Protein AF-A0A951AAT5-F1 (afdb_mono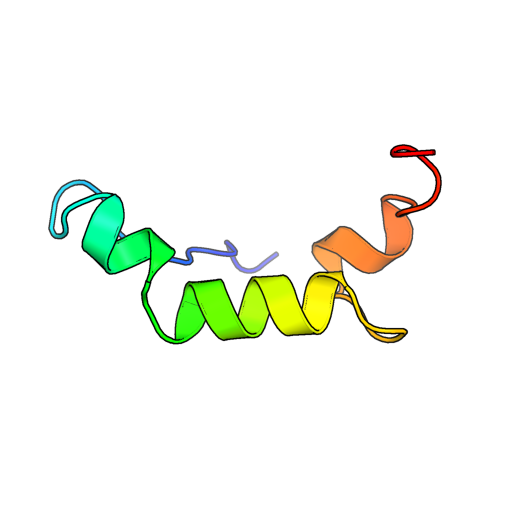mer_lite)

Foldseek 3Di:
DPDLDQDDVVVDPPVCSCPDPSNVVQVVQLPDPHHDPVCNPVDPVPVD

Sequence (48 aa):
YDSFTLGDATQQSLREIWNGPRYRAFRKALLSDKPPSACANCGLRWSL

pLDDT: mean 83.15, std 15.45, range [44.91, 98.06]

Secondary structure (DSSP, 8-state):
--------TTTS-HHHHHTSHHHHHHHHHHTSSS--HHHHTS-TTTT-

Structure (mmCIF, N/CA/C/O backbone):
data_AF-A0A951AAT5-F1
#
_entry.id   AF-A0A951AAT5-F1
#
loop_
_atom_site.group_PDB
_atom_site.id
_atom_site.type_symbol
_atom_site.label_atom_id
_atom_site.label_alt_id
_atom_site.label_comp_id
_atom_site.label_asym_id
_atom_site.label_entity_id
_atom_site.label_seq_id
_atom_site.pdbx_PDB_ins_code
_atom_site.Cartn_x
_atom_site.Cartn_y
_atom_site.Cartn_z
_atom_site.occupancy
_atom_site.B_iso_or_equiv
_atom_site.auth_seq_id
_atom_site.auth_comp_id
_atom_site.auth_asym_id
_atom_site.auth_atom_id
_atom_site.pdbx_PDB_model_num
ATOM 1 N N . TYR A 1 1 ? -4.828 13.875 -7.996 1.00 53.25 1 TYR A N 1
ATOM 2 C CA . TYR A 1 1 ? -4.288 12.565 -7.595 1.00 53.25 1 TYR A CA 1
ATOM 3 C C . TYR A 1 1 ? -5.352 11.877 -6.777 1.00 53.25 1 TYR A C 1
ATOM 5 O O . TYR A 1 1 ? -5.730 12.427 -5.751 1.00 53.25 1 TYR A O 1
ATOM 13 N N . ASP A 1 2 ? -5.872 10.744 -7.246 1.00 57.47 2 ASP A N 1
ATOM 14 C CA . ASP A 1 2 ? -6.731 9.915 -6.400 1.00 57.47 2 ASP A CA 1
ATOM 15 C C . ASP A 1 2 ? -5.917 9.438 -5.198 1.00 57.47 2 ASP A C 1
ATOM 17 O O . ASP A 1 2 ? -4.791 8.950 -5.347 1.00 57.47 2 ASP A O 1
ATOM 21 N N . SER A 1 3 ? -6.461 9.627 -4.001 1.00 63.75 3 SER A N 1
ATOM 22 C CA . SER A 1 3 ? -5.837 9.111 -2.787 1.00 63.75 3 SER A CA 1
ATOM 23 C C . SER A 1 3 ? -5.818 7.579 -2.846 1.00 63.75 3 SER A C 1
ATOM 25 O O . SER A 1 3 ? -6.825 6.919 -3.107 1.00 63.75 3 SER A O 1
ATOM 27 N N . PHE A 1 4 ? -4.639 6.979 -2.674 1.00 78.19 4 PHE A N 1
ATOM 28 C CA . PHE A 1 4 ? -4.464 5.536 -2.842 1.00 78.19 4 PHE A CA 1
ATOM 29 C C . PHE A 1 4 ? -4.860 4.794 -1.552 1.00 78.19 4 PHE A C 1
ATOM 31 O O . PHE A 1 4 ? -4.006 4.408 -0.762 1.00 78.19 4 PHE A O 1
ATOM 38 N N . THR A 1 5 ? -6.165 4.622 -1.301 1.00 89.94 5 THR A N 1
ATOM 39 C CA . THR A 1 5 ? -6.639 4.302 0.064 1.00 89.94 5 THR A CA 1
ATOM 40 C C . THR A 1 5 ? -6.337 2.915 0.641 1.00 89.94 5 THR A C 1
ATOM 42 O O . THR A 1 5 ? -6.139 2.868 1.818 1.00 89.94 5 THR A O 1
ATOM 45 N N . LEU A 1 6 ? -6.263 1.773 -0.033 1.00 92.44 6 LEU A N 1
ATOM 46 C CA . LEU A 1 6 ? -5.971 0.427 0.553 1.00 92.44 6 LEU A CA 1
ATOM 47 C C . LEU A 1 6 ? -6.830 -0.136 1.731 1.00 92.44 6 LEU A C 1
ATOM 49 O O . LEU A 1 6 ? -6.964 -1.359 1.780 1.00 92.44 6 LEU A O 1
ATOM 53 N N . GLY A 1 7 ? -7.427 0.667 2.617 1.00 92.88 7 GLY A N 1
ATOM 54 C CA . GLY A 1 7 ? -8.291 0.255 3.732 1.00 92.88 7 GLY A CA 1
ATOM 55 C C . GLY A 1 7 ? -8.532 1.378 4.752 1.00 92.88 7 GLY A C 1
ATOM 56 O O . GLY A 1 7 ? -7.930 2.444 4.647 1.00 92.88 7 GLY A O 1
ATOM 57 N N . ASP A 1 8 ? -9.402 1.128 5.733 1.00 94.88 8 ASP A N 1
ATOM 58 C CA . ASP A 1 8 ? -9.752 2.074 6.805 1.00 94.88 8 ASP A CA 1
ATOM 59 C C . ASP A 1 8 ? -9.592 1.409 8.181 1.00 94.88 8 ASP A C 1
ATOM 61 O O . ASP A 1 8 ? -10.331 0.490 8.535 1.00 94.88 8 ASP A O 1
ATOM 65 N N . ALA A 1 9 ? -8.619 1.883 8.964 1.00 95.25 9 ALA A N 1
ATOM 66 C CA . ALA A 1 9 ? -8.300 1.336 10.283 1.00 95.25 9 ALA A CA 1
ATOM 67 C C . ALA A 1 9 ? -9.350 1.652 11.367 1.00 95.25 9 ALA A C 1
ATOM 69 O O . ALA A 1 9 ? -9.288 1.079 12.452 1.00 95.25 9 ALA A O 1
ATOM 70 N N . THR A 1 10 ? -10.307 2.545 11.093 1.00 96.62 10 THR A N 1
ATOM 71 C CA . THR A 1 10 ? -11.461 2.797 11.973 1.00 96.62 10 THR A CA 1
ATOM 72 C C . THR A 1 10 ? -12.573 1.764 11.777 1.00 96.62 10 THR A C 1
ATOM 74 O O . THR A 1 10 ? -13.388 1.562 12.674 1.00 96.62 10 THR A O 1
ATOM 77 N N . GLN A 1 11 ? -12.588 1.086 10.623 1.00 97.12 11 GLN A N 1
ATOM 78 C CA . GLN A 1 11 ? -13.615 0.112 10.241 1.00 97.12 11 GLN A CA 1
ATOM 79 C C . GLN A 1 11 ? -13.102 -1.331 10.213 1.00 97.12 11 GLN A C 1
ATOM 81 O O . GLN A 1 11 ? -13.892 -2.267 10.304 1.00 97.12 11 GLN A O 1
ATOM 86 N N . GLN A 1 12 ? -11.793 -1.526 10.043 1.00 97.12 12 GLN A N 1
ATOM 87 C CA . GLN A 1 12 ? -11.170 -2.829 9.827 1.00 97.12 12 GLN A CA 1
ATOM 88 C C . GLN A 1 12 ? -9.886 -2.948 10.647 1.00 97.12 12 GLN A C 1
ATOM 90 O O . GLN A 1 12 ? -9.149 -1.977 10.826 1.00 97.12 12 GLN A O 1
ATOM 95 N N . SER A 1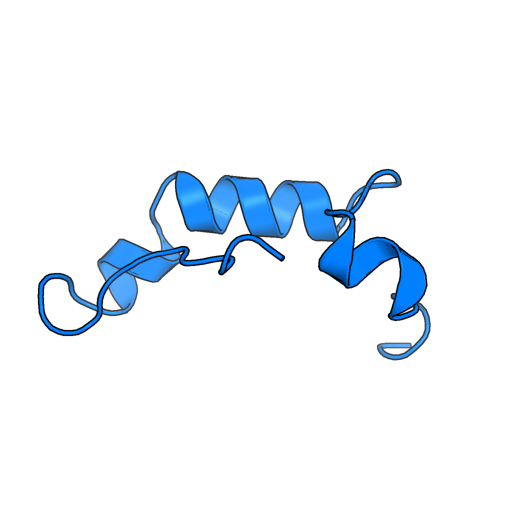 13 ? -9.552 -4.159 11.094 1.00 97.62 13 SER A N 1
ATOM 96 C CA . SER A 1 13 ? -8.250 -4.396 11.715 1.00 97.62 13 SER A CA 1
ATOM 97 C C . SER A 1 13 ? -7.118 -4.237 10.695 1.00 97.62 13 SER A C 1
ATOM 99 O O . SER A 1 13 ? -7.258 -4.545 9.507 1.00 97.62 13 SER A O 1
ATOM 101 N N . LEU A 1 14 ? -5.928 -3.853 11.168 1.00 96.75 14 LEU A N 1
ATOM 102 C CA . LEU A 1 14 ? -4.734 -3.786 10.316 1.00 96.75 14 LEU A CA 1
ATOM 103 C C . LEU A 1 14 ? -4.432 -5.127 9.633 1.00 96.75 14 LEU A C 1
ATOM 105 O O . LEU A 1 14 ? -3.951 -5.152 8.502 1.00 96.75 14 LEU A O 1
ATOM 109 N N . ARG A 1 15 ? -4.749 -6.251 10.292 1.00 97.56 15 ARG A N 1
ATOM 110 C CA . ARG A 1 15 ? -4.592 -7.593 9.720 1.00 97.56 15 ARG A CA 1
ATOM 111 C C . ARG A 1 15 ? -5.519 -7.804 8.526 1.00 97.56 15 ARG A C 1
ATOM 113 O O . ARG A 1 15 ? -5.067 -8.358 7.525 1.00 97.56 15 ARG A O 1
ATOM 120 N N . GLU A 1 16 ? -6.777 -7.389 8.621 1.00 98.06 16 GLU A N 1
ATOM 121 C CA . GLU A 1 16 ? -7.746 -7.494 7.523 1.00 98.06 16 GLU A CA 1
ATOM 122 C C . GLU A 1 16 ? -7.363 -6.588 6.359 1.00 98.06 16 GLU A C 1
ATOM 124 O O . GLU A 1 16 ? -7.355 -7.041 5.218 1.00 98.06 16 GLU A O 1
ATOM 129 N N . ILE A 1 17 ? -6.949 -5.352 6.642 1.00 97.38 17 ILE A N 1
ATOM 130 C CA . ILE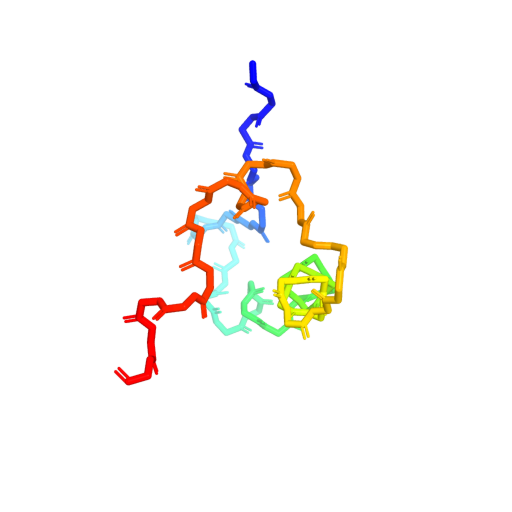 A 1 17 ? -6.473 -4.408 5.624 1.00 97.38 17 ILE A CA 1
ATOM 131 C C . ILE A 1 17 ? -5.246 -4.983 4.907 1.00 97.38 17 ILE A C 1
ATOM 133 O O . ILE A 1 17 ? -5.218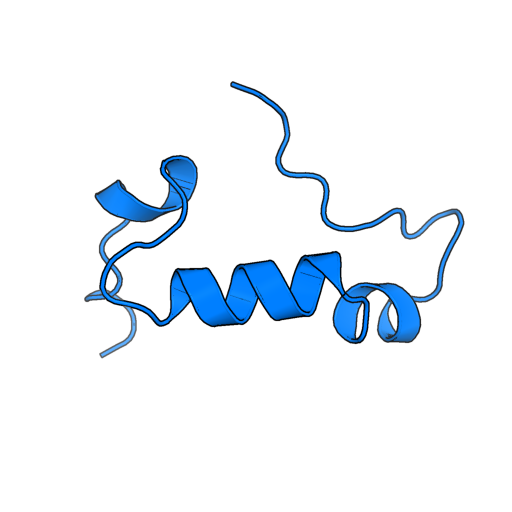 -5.090 3.680 1.00 97.38 17 ILE A O 1
ATOM 137 N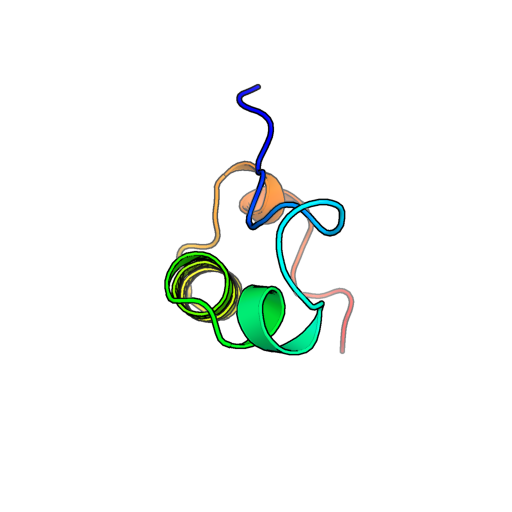 N . TRP A 1 18 ? -4.243 -5.432 5.665 1.00 96.50 18 TRP A N 1
ATOM 138 C CA . TRP A 1 18 ? -2.997 -5.977 5.125 1.00 96.50 18 TRP A CA 1
ATOM 139 C C . TRP A 1 18 ? -3.208 -7.244 4.290 1.00 96.50 18 TRP A C 1
ATOM 141 O O . TRP A 1 18 ? -2.565 -7.429 3.249 1.00 96.50 18 TRP A O 1
ATOM 151 N N . ASN A 1 19 ? -4.113 -8.119 4.728 1.00 97.12 19 ASN A N 1
ATOM 152 C CA . ASN A 1 19 ? -4.486 -9.341 4.018 1.00 97.12 19 ASN A CA 1
ATOM 153 C C . ASN A 1 19 ? -5.706 -9.135 3.110 1.00 97.12 19 ASN A C 1
ATOM 155 O O . ASN A 1 19 ? -6.292 -10.106 2.639 1.00 97.12 19 ASN A O 1
ATOM 159 N N . GLY A 1 20 ? -6.096 -7.895 2.834 1.00 96.19 20 GLY A N 1
ATOM 160 C CA . GLY A 1 20 ? -7.193 -7.579 1.937 1.00 96.19 20 GLY A CA 1
ATOM 161 C C . GLY A 1 20 ? -6.781 -7.722 0.468 1.00 96.19 20 GLY A C 1
ATOM 162 O O . GLY A 1 20 ? -5.595 -7.626 0.126 1.00 96.19 20 GLY A O 1
ATOM 163 N N . PRO A 1 21 ? -7.744 -7.925 -0.447 1.00 95.75 21 PRO A N 1
ATOM 164 C CA . PRO A 1 21 ? -7.460 -8.032 -1.876 1.00 95.75 21 PRO A CA 1
ATOM 165 C C . PRO A 1 21 ? -6.811 -6.759 -2.443 1.00 95.75 21 PRO A C 1
ATOM 167 O O . PRO A 1 21 ? -5.872 -6.873 -3.229 1.00 95.75 21 PRO A O 1
ATOM 170 N N . ARG A 1 22 ? -7.229 -5.563 -1.992 1.00 93.19 22 ARG A N 1
ATOM 171 C CA . ARG A 1 22 ? -6.631 -4.278 -2.409 1.00 93.19 22 ARG A CA 1
ATOM 172 C C . ARG A 1 22 ? -5.144 -4.206 -2.084 1.00 93.19 22 ARG A C 1
ATOM 174 O O . ARG A 1 22 ? -4.339 -3.927 -2.968 1.00 93.19 22 ARG A O 1
ATOM 181 N N . TYR A 1 23 ? -4.774 -4.492 -0.837 1.00 93.94 23 TYR A N 1
ATOM 182 C CA . TYR A 1 23 ? -3.381 -4.405 -0.404 1.00 93.94 23 TYR A CA 1
ATOM 183 C C . TYR A 1 23 ? -2.516 -5.484 -1.075 1.00 93.94 23 TYR A C 1
ATOM 185 O O . TYR A 1 23 ? -1.406 -5.203 -1.527 1.00 93.94 23 TYR A O 1
ATOM 193 N N . ARG A 1 24 ? -3.035 -6.711 -1.235 1.00 94.25 24 ARG A N 1
ATOM 194 C CA . ARG A 1 24 ? -2.343 -7.762 -2.003 1.00 94.25 24 ARG A CA 1
ATOM 195 C C . ARG A 1 24 ? -2.082 -7.356 -3.453 1.00 94.25 24 ARG A C 1
ATOM 197 O O . ARG A 1 24 ? -0.959 -7.521 -3.922 1.00 94.25 24 ARG A O 1
ATOM 204 N N . ALA A 1 25 ? -3.091 -6.829 -4.146 1.00 92.19 25 ALA A N 1
ATOM 205 C CA . ALA A 1 25 ? -2.951 -6.378 -5.529 1.00 92.19 25 ALA A CA 1
ATOM 206 C C . ALA A 1 25 ? -1.932 -5.238 -5.643 1.00 92.19 25 ALA A C 1
ATOM 208 O O . ALA A 1 25 ? -1.074 -5.273 -6.522 1.00 92.19 25 ALA A O 1
ATOM 209 N N . PHE A 1 26 ? -1.971 -4.289 -4.704 1.00 90.75 26 PHE A N 1
ATOM 210 C CA . PHE A 1 26 ? -0.992 -3.211 -4.620 1.00 90.75 26 PHE A CA 1
ATOM 211 C C . PHE A 1 26 ? 0.437 -3.743 -4.476 1.00 90.75 26 PHE A C 1
ATOM 213 O O . PHE A 1 26 ? 1.282 -3.405 -5.298 1.00 90.75 26 PHE A O 1
ATOM 220 N N . ARG A 1 27 ? 0.708 -4.626 -3.504 1.00 90.75 27 ARG A N 1
ATOM 221 C CA . ARG A 1 27 ? 2.055 -5.200 -3.315 1.00 90.75 27 ARG A CA 1
ATOM 222 C C . ARG A 1 27 ? 2.525 -5.990 -4.534 1.00 90.75 27 ARG A C 1
ATOM 224 O O . ARG A 1 27 ? 3.688 -5.889 -4.906 1.00 90.75 27 ARG A O 1
ATOM 231 N N . LYS A 1 28 ? 1.627 -6.744 -5.177 1.00 90.62 28 LYS A N 1
ATOM 232 C CA . LYS A 1 28 ? 1.951 -7.476 -6.408 1.00 90.62 28 LYS A CA 1
ATOM 233 C C . LYS A 1 28 ? 2.344 -6.526 -7.541 1.00 90.62 28 LYS A C 1
ATOM 235 O O . LYS A 1 28 ? 3.332 -6.781 -8.216 1.00 90.62 28 LYS A O 1
ATOM 240 N N . ALA A 1 29 ? 1.584 -5.451 -7.745 1.00 88.75 29 ALA A N 1
ATOM 241 C CA . ALA A 1 29 ? 1.891 -4.456 -8.768 1.00 88.75 29 ALA A CA 1
ATOM 242 C C . ALA A 1 29 ? 3.188 -3.703 -8.444 1.00 88.75 29 ALA A C 1
ATOM 244 O O . ALA A 1 29 ? 4.016 -3.506 -9.328 1.00 88.75 29 ALA A O 1
ATOM 245 N N . LEU A 1 30 ? 3.386 -3.340 -7.175 1.00 86.88 30 LEU A N 1
ATOM 246 C CA . LEU A 1 30 ? 4.572 -2.633 -6.701 1.00 86.88 30 LEU A CA 1
ATOM 247 C C . LEU A 1 30 ? 5.863 -3.409 -6.985 1.00 86.88 30 LEU A C 1
ATOM 249 O O . LEU A 1 30 ? 6.853 -2.800 -7.353 1.00 86.88 30 LEU A O 1
ATOM 253 N N . LEU A 1 31 ? 5.847 -4.736 -6.852 1.00 85.75 31 LEU A N 1
ATOM 254 C CA . LEU A 1 31 ? 7.005 -5.599 -7.117 1.00 85.75 31 LEU A CA 1
ATOM 255 C C . LEU A 1 31 ? 7.118 -6.057 -8.583 1.00 85.75 31 LEU A C 1
ATOM 257 O O . LEU A 1 31 ? 7.915 -6.939 -8.886 1.00 85.75 31 LEU A O 1
ATOM 261 N N . SER A 1 32 ? 6.300 -5.512 -9.483 1.00 84.94 32 SER A N 1
ATOM 262 C CA . SER A 1 32 ? 6.318 -5.855 -10.908 1.00 84.94 32 SER A CA 1
ATOM 263 C C . SER A 1 32 ? 7.022 -4.787 -11.742 1.00 84.94 32 SER A C 1
ATOM 265 O O . SER A 1 32 ? 7.246 -3.671 -11.278 1.00 84.94 32 SER A O 1
ATOM 267 N N . ASP A 1 33 ? 7.247 -5.080 -13.022 1.00 83.50 33 ASP A N 1
ATOM 268 C CA . ASP A 1 33 ? 7.776 -4.113 -13.997 1.00 83.50 33 ASP A CA 1
ATOM 269 C C . ASP A 1 33 ? 6.806 -2.957 -14.310 1.00 83.50 33 ASP A C 1
ATOM 271 O O . ASP A 1 33 ? 7.140 -2.032 -15.051 1.00 83.50 33 ASP A O 1
ATOM 275 N N . LYS A 1 34 ? 5.577 -3.007 -13.778 1.00 84.06 34 LYS A N 1
ATOM 276 C CA . LYS A 1 34 ? 4.531 -1.994 -13.964 1.00 84.06 34 LYS A CA 1
ATOM 277 C C . LYS A 1 34 ? 3.951 -1.570 -12.609 1.00 84.06 34 LYS A C 1
ATOM 279 O O . LYS A 1 34 ? 2.801 -1.903 -12.303 1.00 84.06 34 LYS A O 1
ATOM 284 N N . PRO A 1 35 ? 4.726 -0.851 -11.778 1.00 85.62 35 PRO A N 1
ATOM 285 C CA . PRO A 1 35 ? 4.228 -0.336 -10.511 1.00 85.62 35 PRO A CA 1
ATOM 286 C C . PRO A 1 35 ? 3.092 0.678 -10.726 1.00 85.62 35 PRO A C 1
ATOM 288 O O . PRO A 1 35 ? 2.994 1.291 -11.794 1.00 85.62 35 PRO A O 1
ATOM 291 N N . PRO A 1 36 ? 2.239 0.904 -9.708 1.00 84.62 36 PRO A N 1
ATOM 292 C CA . PRO A 1 36 ? 1.257 1.983 -9.738 1.00 84.62 36 PRO A CA 1
ATOM 293 C C . PRO A 1 36 ? 1.917 3.321 -10.086 1.00 84.62 36 PRO A C 1
ATOM 295 O O . PRO A 1 36 ? 3.035 3.587 -9.650 1.00 84.62 36 PRO A O 1
ATOM 298 N N . SER A 1 37 ? 1.219 4.184 -10.827 1.00 82.25 37 SER A N 1
ATOM 299 C CA . SER A 1 37 ? 1.763 5.453 -11.344 1.00 82.25 37 SER A CA 1
ATOM 300 C C . SER A 1 37 ? 2.380 6.347 -10.264 1.00 82.25 37 SER A C 1
ATOM 302 O O . SER A 1 37 ? 3.417 6.960 -10.494 1.00 82.25 37 SER A O 1
ATOM 304 N N . ALA A 1 38 ? 1.790 6.362 -9.065 1.00 80.06 38 ALA A N 1
ATOM 305 C CA . ALA A 1 38 ? 2.318 7.085 -7.908 1.00 80.06 38 ALA A CA 1
ATOM 306 C C . ALA A 1 38 ? 3.691 6.564 -7.436 1.00 80.06 38 ALA A C 1
ATOM 308 O O . ALA A 1 38 ? 4.479 7.318 -6.878 1.00 80.06 38 ALA A O 1
ATOM 309 N N . CYS A 1 39 ? 3.984 5.284 -7.666 1.00 79.69 39 CYS A N 1
ATOM 310 C CA . CYS A 1 39 ? 5.218 4.617 -7.255 1.00 79.69 39 CYS A CA 1
ATOM 311 C C . CYS A 1 39 ? 6.227 4.470 -8.406 1.00 79.69 39 CYS A C 1
ATOM 313 O O . CYS A 1 39 ? 7.411 4.271 -8.146 1.00 79.69 39 CYS A O 1
ATOM 315 N N . ALA A 1 40 ? 5.786 4.583 -9.663 1.00 78.44 40 ALA A N 1
ATOM 316 C CA . ALA A 1 40 ? 6.611 4.347 -10.850 1.00 78.44 40 ALA A CA 1
ATOM 317 C C . ALA A 1 40 ? 7.859 5.238 -10.926 1.00 78.44 40 ALA A C 1
ATOM 319 O O . ALA A 1 40 ? 8.902 4.797 -11.400 1.00 78.44 40 ALA A O 1
ATOM 320 N N . ASN A 1 41 ? 7.774 6.455 -10.385 1.00 73.75 41 ASN A N 1
ATOM 321 C CA . ASN A 1 41 ? 8.879 7.413 -10.368 1.00 73.75 41 ASN A CA 1
ATOM 322 C C . ASN A 1 41 ? 9.666 7.417 -9.047 1.00 73.75 41 ASN A C 1
ATOM 324 O O . ASN A 1 41 ? 10.691 8.084 -8.956 1.00 73.75 41 ASN A O 1
ATOM 328 N N . CYS A 1 42 ? 9.218 6.675 -8.025 1.00 69.25 42 CYS A N 1
ATOM 329 C CA . CYS A 1 42 ? 9.868 6.642 -6.709 1.00 69.25 42 CYS A CA 1
ATOM 330 C C . CYS A 1 42 ? 11.115 5.749 -6.661 1.00 69.25 42 CYS A C 1
ATOM 332 O O . CYS A 1 42 ? 11.757 5.683 -5.621 1.00 69.25 42 CYS A O 1
ATOM 334 N N . GLY A 1 43 ? 11.476 5.082 -7.762 1.00 60.22 43 GLY A N 1
ATOM 335 C CA . GLY A 1 43 ? 12.712 4.314 -7.852 1.00 60.22 43 GLY A CA 1
ATOM 336 C C . GLY A 1 43 ? 12.767 3.176 -6.833 1.00 60.22 43 GLY A C 1
ATOM 337 O O . GLY A 1 43 ? 13.454 3.268 -5.823 1.00 60.22 43 GLY A O 1
ATOM 338 N N . LEU A 1 44 ? 12.172 2.028 -7.162 1.00 57.44 44 LEU A N 1
ATOM 339 C CA . LEU A 1 44 ? 12.381 0.743 -6.461 1.00 57.44 44 LEU A CA 1
ATOM 340 C C . LEU A 1 44 ? 13.858 0.265 -6.426 1.00 57.44 44 LEU A C 1
ATOM 342 O O . LEU A 1 44 ? 14.139 -0.857 -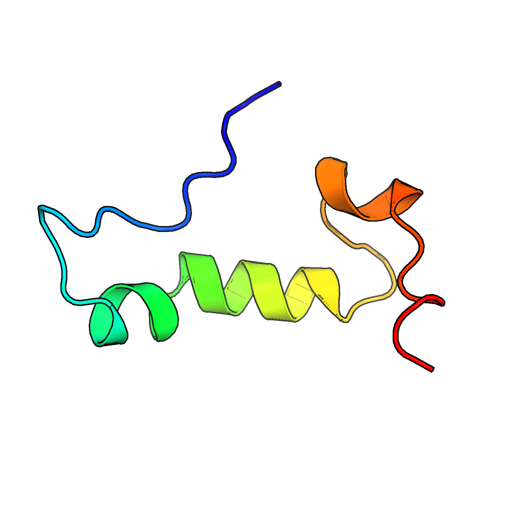6.028 1.00 57.44 44 LEU A O 1
ATOM 346 N N . ARG A 1 45 ? 14.816 1.116 -6.818 1.00 53.00 45 ARG A N 1
ATOM 347 C CA . ARG A 1 45 ? 16.263 0.943 -6.638 1.00 53.00 45 ARG A CA 1
ATOM 348 C C . ARG A 1 45 ? 16.783 1.418 -5.271 1.00 53.00 45 ARG A C 1
ATOM 350 O O . ARG A 1 45 ? 17.970 1.273 -5.026 1.00 53.00 45 ARG A O 1
ATOM 357 N N . TRP A 1 46 ? 15.944 1.988 -4.404 1.00 51.06 46 TRP A N 1
ATOM 358 C CA . TRP A 1 46 ? 16.365 2.503 -3.087 1.00 51.06 46 TRP A CA 1
ATOM 359 C C . TRP A 1 46 ? 16.313 1.467 -1.951 1.00 51.06 46 TRP A C 1
ATOM 361 O O . TRP A 1 46 ? 16.666 1.793 -0.824 1.00 51.06 46 TRP A O 1
ATOM 371 N N . SER A 1 47 ? 15.868 0.235 -2.220 1.00 49.69 47 SER A N 1
ATOM 372 C CA . SER A 1 47 ? 15.874 -0.863 -1.240 1.00 49.69 47 SER A CA 1
ATOM 373 C C . SER A 1 47 ? 16.937 -1.933 -1.520 1.00 49.69 47 SER A C 1
ATOM 375 O O . SER A 1 47 ? 16.770 -3.061 -1.056 1.00 49.69 47 SER A O 1
ATOM 377 N N . LEU A 1 48 ? 17.961 -1.617 -2.324 1.00 44.91 48 LEU A N 1
ATOM 378 C CA . LEU A 1 48 ? 19.174 -2.438 -2.431 1.00 44.91 48 LEU A CA 1
ATOM 379 C C . LEU A 1 48 ? 20.142 -2.082 -1.304 1.00 44.91 48 LEU A C 1
ATOM 381 O O . LEU A 1 48 ? 20.369 -0.868 -1.108 1.00 44.91 48 LEU A O 1
#

Radius of gyration: 12.25 Å; chains: 1; bounding box: 33×22×26 Å